Protein 1MG4 (pdb70)

CATH classification: 3.10.20.230

Solvent-accessible surface area: 6574 Å² total; per-residue (Å²): 227,208,21,60,44,0,32,0,1,30,19,37,18,150,194,53,82,14,56,46,13,20,14,17,111,136,135,26,212,29,52,122,33,0,36,64,53,0,48,211,65,4,28,69,139,120,41,17,74,140,6,11,142,18,2,23,30,67,75,16,143,115,128,14,92,39,41,115,57,2,79,100,21,83,16,9,0,0,0,10,108,121,102,38,81,162,37,126,8,56,118,144,34,103,89,72,43,24,110,108,114

B-factor: mean 20.29, std 10.64, range [7.47, 88.84]

Organism: Homo sapiens (NCBI:txid9606)

Structure (mmCIF, N/CA/C/O backbone):
data_1MG4
#
_entry.id   1MG4
#
_cell.length_a   85.981
_cell.length_b   29.621
_cell.length_c   40.332
_cell.angle_alpha   90.00
_cell.angle_beta   101.33
_cell.angle_gamma   90.00
#
_symmetry.space_group_name_H-M   'C 1 2 1'
#
loop_
_entity.id
_entity.type
_entity.pdbx_description
1 polymer 'DOUBLECORTIN-LIKE KINASE (N-TERMINAL DOMAIN)'
2 non-polymer 'SULFATE ION'
3 water water
#
loop_
_atom_site.group_PDB
_atom_site.id
_atom_site.type_symbol
_atom_site.label_atom_id
_atom_site.label_alt_id
_atom_site.label_comp_id
_atom_site.label_asym_id
_atom_site.label_entity_id
_atom_site.label_seq_id
_atom_site.pdbx_PDB_ins_code
_atom_site.Cartn_x
_atom_site.Cartn_y
_atom_site.Cartn_z
_atom_site.occupancy
_atom_site.B_iso_or_equiv
_atom_site.auth_seq_id
_atom_site.auth_comp_id
_atom_site.auth_asym_id
_atom_site.auth_atom_id
_atom_site.pdbx_PDB_model_num
ATOM 1 N N . LYS A 1 13 ? 34.014 -0.149 1.256 1.00 38.39 54 LYS A N 1
ATOM 2 C CA . LYS A 1 13 ? 34.435 -1.419 0.576 1.00 38.08 54 LYS A CA 1
ATOM 3 C C . LYS A 1 13 ? 34.465 -2.582 1.587 1.00 36.85 54 LYS A C 1
ATOM 4 O O . LYS A 1 13 ? 34.020 -3.693 1.277 1.00 37.27 54 LYS A O 1
ATOM 10 N N . LYS A 1 14 ? 35.055 -2.327 2.756 1.00 34.65 55 LYS A N 1
ATOM 11 C CA . LYS A 1 14 ? 3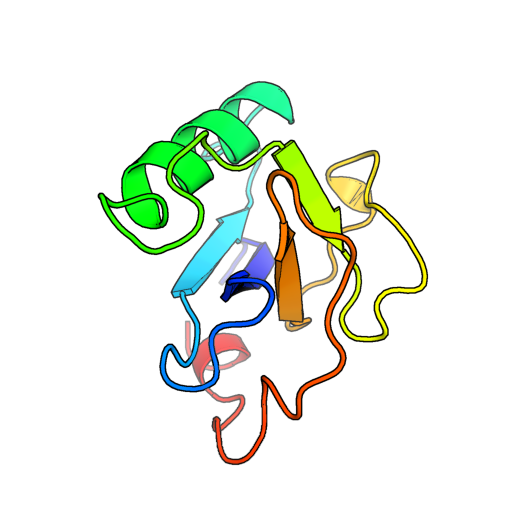5.105 -3.270 3.880 1.00 33.12 55 LYS A CA 1
ATOM 12 C C . LYS A 1 14 ? 33.981 -3.185 4.952 1.00 30.99 55 LYS A C 1
ATOM 13 O O . LYS A 1 14 ? 33.881 -4.050 5.836 1.00 30.42 55 LYS A O 1
ATOM 19 N N . ALA A 1 15 ? 33.151 -2.154 4.905 1.00 27.85 56 ALA A N 1
ATOM 20 C CA . ALA A 1 15 ? 32.039 -2.084 5.853 1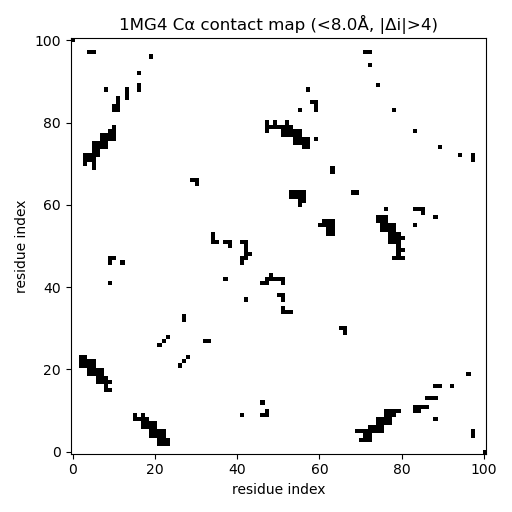.00 25.34 56 ALA A CA 1
ATOM 21 C C . ALA A 1 15 ? 30.840 -2.851 5.303 1.00 22.64 56 ALA A C 1
ATOM 22 O O . ALA A 1 15 ? 30.706 -3.057 4.090 1.00 22.93 56 ALA A O 1
ATOM 24 N N . LYS A 1 16 ? 29.974 -3.295 6.207 1.00 19.22 57 LYS A N 1
ATOM 25 C CA . LYS A 1 16 ? 28.740 -3.926 5.820 1.00 18.22 57 LYS A CA 1
ATOM 26 C C . LYS A 1 16 ? 27.696 -2.820 5.588 1.00 16.70 57 LYS A C 1
ATOM 27 O O . LYS A 1 16 ? 27.396 -2.034 6.489 1.00 18.81 57 LYS A O 1
ATOM 33 N N . LYS A 1 17 ? 27.168 -2.733 4.378 1.00 15.34 58 LYS A N 1
ATOM 34 C CA . LYS A 1 17 ? 26.163 -1.696 4.063 1.00 14.42 58 LYS A CA 1
ATOM 35 C C . LYS A 1 17 ? 24.800 -2.373 4.080 1.00 12.93 58 LYS A C 1
ATOM 36 O O . LYS A 1 17 ? 24.612 -3.400 3.427 1.00 13.31 58 LYS A O 1
ATOM 42 N N . VAL A 1 18 ? 23.858 -1.781 4.786 1.00 11.68 59 VAL A N 1
ATOM 43 C CA . VAL A 1 18 ? 22.469 -2.216 4.782 1.00 10.84 59 VAL A CA 1
ATOM 44 C C . VAL A 1 18 ? 21.589 -0.979 4.587 1.00 10.65 59 VAL A C 1
ATOM 45 O O . VAL A 1 18 ? 22.050 0.148 4.787 1.00 13.06 59 VAL A O 1
ATOM 49 N N . ARG A 1 19 ? 20.312 -1.195 4.258 1.00 10.70 60 ARG A N 1
ATOM 50 C CA . ARG A 1 19 ? 19.424 -0.074 3.981 1.00 10.89 60 ARG A CA 1
ATOM 51 C C . ARG A 1 19 ? 18.216 -0.131 4.883 1.00 11.28 60 ARG A C 1
ATOM 52 O O . ARG A 1 19 ? 17.539 -1.141 4.949 1.00 10.63 60 ARG A O 1
ATOM 60 N N . PHE A 1 20 ? 18.020 0.934 5.642 1.00 11.43 61 PHE A N 1
ATOM 61 C CA . PHE A 1 20 ? 16.901 1.027 6.563 1.00 11.47 61 PHE A CA 1
ATOM 62 C C . PHE A 1 20 ? 15.721 1.861 6.057 1.00 11.04 61 PHE A C 1
ATOM 63 O O . PHE A 1 20 ? 15.880 2.992 5.575 1.00 10.59 61 PHE A O 1
ATOM 71 N N . TYR A 1 21 ? 14.534 1.305 6.227 1.00 10.78 62 TYR A N 1
ATOM 72 C CA . TYR A 1 21 ? 13.280 1.946 5.891 1.00 11.58 62 TYR A CA 1
ATOM 73 C C . TYR A 1 21 ? 12.495 2.258 7.159 1.00 10.54 62 TYR A C 1
ATOM 74 O O . TYR A 1 21 ? 12.862 1.808 8.244 1.00 10.56 62 TYR A O 1
ATOM 83 N N . ARG A 1 22 ? 11.379 2.996 7.006 1.00 11.20 63 ARG A N 1
ATOM 84 C CA . ARG A 1 22 ? 10.526 3.333 8.140 1.00 11.09 63 ARG A CA 1
ATOM 85 C C . ARG A 1 22 ? 9.194 2.595 8.023 1.00 11.85 63 ARG A C 1
ATOM 86 O O . ARG A 1 22 ? 8.500 2.695 7.027 1.00 12.55 63 ARG A O 1
ATOM 94 N N . ASN A 1 23 ? 8.850 1.890 9.099 1.00 12.58 64 ASN A N 1
ATOM 95 C CA . ASN A 1 23 ? 7.645 1.091 9.144 1.00 11.80 64 ASN A CA 1
ATOM 96 C C . ASN A 1 23 ? 6.417 1.909 8.801 1.00 13.22 64 ASN A C 1
ATOM 97 O O . ASN A 1 23 ? 6.189 2.957 9.397 1.00 15.02 64 ASN A O 1
ATOM 102 N N . GLY A 1 24 ? 5.657 1.428 7.826 1.00 15.20 65 GLY A N 1
ATOM 103 C CA . GLY A 1 24 ? 4.422 2.081 7.407 1.00 16.80 65 GLY A CA 1
ATOM 104 C C . GLY A 1 24 ? 4.568 3.330 6.551 1.00 16.61 65 GLY A C 1
ATOM 105 O O . GLY A 1 24 ? 3.576 3.961 6.206 1.00 18.46 65 GLY A O 1
ATOM 106 N N . ASP A 1 25 ? 5.795 3.718 6.230 1.00 15.82 66 ASP A N 1
ATOM 107 C CA . ASP A 1 25 ? 6.072 4.879 5.447 1.00 15.21 66 ASP A CA 1
ATOM 108 C C . ASP A 1 25 ? 6.260 4.448 3.996 1.00 16.74 66 ASP A C 1
ATOM 109 O O . ASP A 1 25 ? 7.293 3.866 3.642 1.00 16.68 66 ASP A O 1
ATOM 114 N N . ARG A 1 26 ? 5.293 4.807 3.161 1.00 18.82 67 ARG A N 1
ATOM 115 C CA . ARG A 1 26 ? 5.258 4.435 1.741 1.00 20.22 67 ARG A CA 1
ATOM 116 C C . ARG A 1 26 ? 6.117 5.326 0.853 1.00 19.69 67 ARG A C 1
ATOM 117 O O . ARG A 1 26 ? 6.351 4.995 -0.311 1.00 20.83 67 ARG A O 1
ATOM 125 N N . TYR A 1 27 ? 6.579 6.446 1.385 1.00 18.49 68 TYR A N 1
ATOM 126 C CA . TYR A 1 27 ? 7.317 7.427 0.586 1.00 17.99 68 TYR A CA 1
ATOM 127 C C . TYR A 1 27 ? 8.816 7.412 0.772 1.00 16.70 68 TYR A C 1
ATOM 128 O O . TYR A 1 27 ? 9.565 7.651 -0.160 1.00 17.27 68 TYR A O 1
ATOM 137 N N . PHE A 1 28 ? 9.252 7.166 1.995 1.00 13.45 69 PHE A N 1
ATOM 138 C CA . PHE A 1 28 ? 10.679 7.160 2.261 1.00 12.56 69 PHE A CA 1
ATOM 139 C C . PHE A 1 28 ? 11.293 5.915 1.638 1.00 12.20 69 PHE A C 1
ATOM 140 O O . PHE A 1 28 ? 10.903 4.768 1.953 1.00 12.21 69 PHE A O 1
ATOM 148 N N . LYS A 1 29 ? 12.323 6.118 0.817 1.00 11.55 70 LYS A N 1
ATOM 149 C CA . LYS A 1 29 ? 12.944 5.001 0.112 1.00 12.25 70 LYS A CA 1
ATOM 150 C C . LYS A 1 29 ? 14.259 4.522 0.726 1.00 11.14 70 LYS A C 1
ATOM 151 O O . LYS A 1 29 ? 15.012 3.814 0.052 1.00 11.46 70 LYS A O 1
ATOM 157 N N . GLY A 1 30 ? 14.515 4.839 1.993 1.00 11.58 71 GLY A N 1
ATOM 158 C CA . GLY A 1 30 ? 15.592 4.226 2.721 1.00 11.14 71 GLY A CA 1
ATOM 159 C C . GLY A 1 30 ? 16.845 5.027 2.892 1.00 11.93 71 GLY A C 1
ATOM 160 O O . GLY A 1 30 ? 17.115 5.992 2.163 1.00 12.29 71 GLY A O 1
ATOM 161 N N . ILE A 1 31 ? 17.587 4.630 3.911 1.00 11.37 72 ILE A N 1
ATOM 162 C CA . ILE A 1 31 ? 18.884 5.227 4.172 1.00 11.12 72 ILE A CA 1
ATOM 163 C C . ILE A 1 31 ? 19.913 4.125 4.323 1.00 11.54 72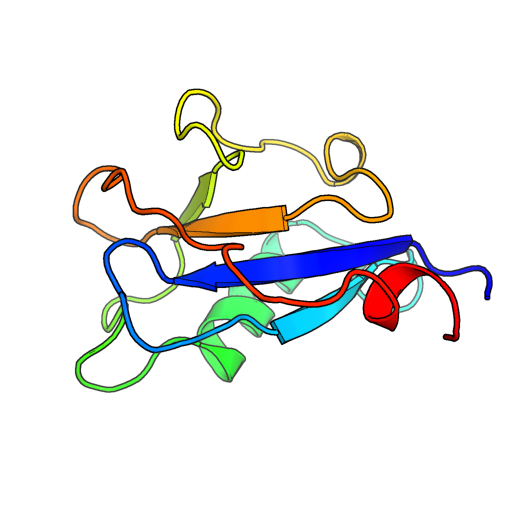 ILE A C 1
ATOM 164 O O . ILE A 1 31 ? 19.674 3.140 4.997 1.00 11.92 72 ILE A O 1
ATOM 169 N N . VAL A 1 32 ? 21.085 4.315 3.730 1.00 11.60 73 VAL A N 1
ATOM 170 C CA . VAL A 1 32 ? 22.172 3.346 3.836 1.00 11.91 73 VAL A CA 1
ATOM 171 C C . VAL A 1 32 ? 23.024 3.626 5.071 1.00 11.45 73 VAL A C 1
ATOM 172 O O . VAL A 1 32 ? 23.419 4.763 5.337 1.00 12.22 73 VAL A O 1
ATOM 176 N N . TYR A 1 33 ? 23.234 2.567 5.845 1.00 12.41 74 TYR A N 1
ATOM 177 C CA . TYR A 1 33 ? 24.117 2.578 6.983 1.00 12.59 74 TYR A CA 1
ATOM 178 C C . TYR A 1 33 ? 25.324 1.675 6.724 1.00 13.33 74 TYR A C 1
ATOM 179 O O . TYR A 1 33 ? 25.155 0.581 6.189 1.00 13.28 74 TYR A O 1
ATOM 188 N N . ALA A 1 34 ? 26.512 2.132 7.072 1.00 14.61 75 ALA A N 1
ATOM 189 C CA . ALA A 1 34 ? 27.729 1.321 7.042 1.00 15.82 75 ALA A CA 1
ATOM 190 C C . ALA A 1 34 ? 27.958 0.815 8.441 1.00 17.53 75 ALA A C 1
ATOM 191 O O . ALA A 1 34 ? 28.138 1.607 9.391 1.00 18.35 75 ALA A O 1
ATOM 193 N N . ILE A 1 35 ? 27.874 -0.495 8.584 1.00 19.50 76 ILE A N 1
ATOM 194 C CA . ILE A 1 35 ? 28.036 -1.137 9.883 1.00 22.09 76 ILE A CA 1
ATOM 195 C C . ILE A 1 35 ? 29.453 -1.717 9.944 1.00 23.69 76 ILE A C 1
ATOM 196 O O . ILE A 1 35 ? 29.817 -2.567 9.132 1.00 24.53 76 ILE A O 1
ATOM 201 N N . SER A 1 36 ? 30.266 -1.176 10.831 1.00 26.55 77 SER A N 1
ATOM 202 C CA . SER A 1 36 ? 31.556 -1.744 11.165 1.00 28.11 77 SER A CA 1
ATOM 203 C C . SER A 1 36 ? 31.817 -1.447 12.655 1.00 30.02 77 SER A C 1
ATOM 204 O O . SER A 1 36 ? 31.264 -0.515 13.232 1.00 30.45 77 SER A O 1
ATOM 207 N N . PRO A 1 37 ? 32.691 -2.225 13.253 1.00 32.45 78 PRO A N 1
ATOM 208 C CA . PRO A 1 37 ? 33.013 -2.099 14.680 1.00 33.63 78 PRO A CA 1
ATOM 209 C C . PRO A 1 37 ? 33.311 -0.642 14.969 1.00 34.73 78 PRO A C 1
ATOM 210 O O . PRO A 1 37 ? 32.829 -0.037 15.933 1.00 35.58 78 PRO A O 1
ATOM 214 N N . ASP A 1 38 ? 34.126 -0.092 14.082 1.00 35.68 79 ASP A N 1
ATOM 215 C CA . ASP A 1 38 ? 34.460 1.318 14.038 1.00 36.34 79 ASP A CA 1
ATOM 216 C C . ASP A 1 38 ? 33.281 2.322 14.010 1.00 34.96 79 ASP A C 1
ATOM 217 O O . ASP A 1 38 ? 33.397 3.396 14.611 1.00 35.84 79 ASP A O 1
ATOM 222 N N . ARG A 1 39 ? 32.162 2.006 13.358 1.00 33.11 80 ARG A N 1
ATOM 223 C CA . ARG A 1 39 ? 31.050 2.980 13.277 1.00 32.08 80 ARG A CA 1
ATOM 224 C C . ARG A 1 39 ? 29.959 2.774 14.309 1.00 29.94 80 ARG A C 1
ATOM 225 O O . ARG A 1 39 ? 29.339 3.742 14.761 1.00 30.17 80 ARG A O 1
ATOM 233 N N . PHE A 1 40 ? 29.674 1.513 14.602 1.00 26.78 81 PHE A N 1
ATOM 234 C CA . PHE A 1 40 ? 28.681 1.171 15.604 1.00 25.54 81 PHE A CA 1
ATOM 235 C C . PHE A 1 40 ? 29.239 0.003 16.369 1.00 24.88 81 PHE A C 1
ATOM 236 O O . PHE A 1 40 ? 29.277 -1.107 15.868 1.00 25.20 81 PHE A O 1
ATOM 244 N N . ARG A 1 41 ? 29.694 0.261 17.578 1.00 25.01 82 ARG A N 1
ATOM 245 C CA . ARG A 1 41 ? 30.301 -0.816 18.352 1.00 24.77 82 ARG A CA 1
ATOM 246 C C . ARG A 1 41 ? 29.241 -1.553 19.141 1.00 21.81 82 ARG A C 1
ATOM 247 O O . ARG A 1 41 ? 29.505 -2.620 19.702 1.00 23.32 82 ARG A O 1
ATOM 255 N N . SER A 1 42 ? 28.024 -1.015 19.147 1.00 16.82 83 SER A N 1
ATOM 256 C CA . SER A 1 42 ? 26.965 -1.665 19.899 1.00 14.39 83 SER A CA 1
ATOM 257 C C . SER A 1 42 ? 25.593 -1.488 19.272 1.00 13.44 83 SER A C 1
ATOM 258 O O . SER A 1 42 ? 25.327 -0.538 18.518 1.00 13.56 83 SER A O 1
ATOM 261 N N . PHE A 1 43 ? 24.727 -2.428 19.589 1.00 12.52 84 PHE A N 1
ATOM 262 C CA . PHE A 1 43 ? 23.346 -2.382 19.164 1.00 12.49 84 PHE A CA 1
ATOM 263 C C . PHE A 1 43 ? 22.637 -1.108 19.638 1.00 12.16 84 PHE A C 1
ATOM 264 O O . PHE A 1 43 ? 21.949 -0.442 18.869 1.00 12.89 84 PHE A O 1
ATOM 272 N N . GLU A 1 44 ? 22.787 -0.764 20.905 1.00 12.65 85 GLU A N 1
ATOM 273 C CA . GLU A 1 44 ? 22.115 0.423 21.396 1.00 11.67 85 GLU A CA 1
ATOM 274 C C . GLU A 1 44 ? 22.566 1.658 20.629 1.00 11.23 85 GLU A C 1
ATOM 275 O O . GLU A 1 44 ? 21.773 2.566 20.376 1.00 12.39 85 GLU A O 1
ATOM 281 N N . ALA A 1 45 ? 23.858 1.745 20.327 1.00 11.69 86 ALA A N 1
ATOM 282 C CA . ALA A 1 45 ? 24.351 2.894 19.593 1.00 10.82 86 ALA A CA 1
ATOM 283 C C . ALA A 1 45 ? 23.689 2.986 18.195 1.00 10.32 86 ALA A C 1
ATOM 284 O O . ALA A 1 45 ? 23.401 4.073 17.692 1.00 11.80 86 ALA A O 1
ATOM 286 N N . LEU A 1 46 ? 23.486 1.833 17.571 1.00 11.36 87 LEU A N 1
ATOM 287 C CA . LEU A 1 46 ? 22.844 1.820 16.275 1.00 10.50 87 LEU A CA 1
ATOM 288 C C . LEU A 1 46 ? 21.397 2.327 16.371 1.00 10.48 87 LEU A C 1
ATOM 289 O O . LEU A 1 46 ? 21.004 3.198 15.621 1.00 11.50 87 LEU A O 1
ATOM 294 N N . LEU A 1 47 ? 20.638 1.826 17.325 1.00 11.22 88 LEU A N 1
ATOM 295 C CA . LEU A 1 47 ? 19.264 2.267 17.447 1.00 11.52 88 LEU A CA 1
ATOM 296 C C . LEU A 1 47 ? 19.214 3.749 17.762 1.00 11.69 88 LEU A C 1
ATOM 297 O O . LEU A 1 47 ? 18.305 4.423 17.266 1.00 11.65 88 LEU A O 1
ATOM 302 N N . ALA A 1 48 ? 20.129 4.249 18.616 1.00 10.91 89 ALA A N 1
ATOM 303 C CA . ALA A 1 48 ? 20.094 5.673 18.973 1.00 11.74 89 ALA A CA 1
ATOM 304 C C . ALA A 1 48 ? 20.329 6.509 17.706 1.00 12.09 89 ALA A C 1
ATOM 305 O O . ALA A 1 48 ? 19.677 7.567 17.505 1.00 12.99 89 ALA A O 1
ATOM 307 N N . ASP A 1 49 ? 21.268 6.066 16.875 1.00 11.50 90 ASP A N 1
ATOM 308 C CA . ASP A 1 49 ? 21.538 6.780 15.621 1.00 12.50 90 ASP A CA 1
ATOM 309 C C . ASP A 1 49 ? 20.369 6.749 14.641 1.00 11.77 90 ASP A C 1
ATOM 310 O O . ASP A 1 49 ? 20.090 7.750 13.975 1.00 11.86 90 ASP A O 1
ATOM 315 N N . LEU A 1 50 ? 19.696 5.601 14.550 1.00 11.45 91 LEU A N 1
ATOM 316 C CA . LEU A 1 50 ? 18.503 5.457 13.734 1.00 11.46 91 LEU A CA 1
ATOM 317 C C . LEU A 1 50 ? 17.412 6.406 14.190 1.00 11.45 91 LEU A C 1
ATOM 318 O O . LEU A 1 50 ? 16.786 7.015 13.381 1.00 12.04 91 LEU A O 1
ATOM 323 N N . THR A 1 51 ? 17.226 6.574 15.504 1.00 11.11 92 THR A N 1
ATOM 324 C CA . THR A 1 51 ? 16.284 7.594 15.949 1.00 10.74 92 THR A CA 1
ATOM 325 C C . THR A 1 51 ? 16.689 8.974 15.512 1.00 11.40 92 THR A C 1
ATOM 326 O O . THR A 1 51 ? 15.880 9.728 15.009 1.00 12.94 92 THR A O 1
ATOM 330 N N . ARG A 1 52 ? 17.975 9.277 15.630 1.00 12.01 93 ARG A N 1
ATOM 331 C CA . ARG A 1 52 ? 18.460 10.594 15.227 1.00 13.51 93 ARG A CA 1
ATOM 332 C C . ARG A 1 52 ? 18.218 10.845 13.755 1.00 13.55 93 ARG A C 1
ATOM 333 O O . ARG A 1 52 ? 17.904 11.973 13.369 1.00 14.74 93 ARG A O 1
ATOM 341 N N . THR A 1 53 ? 18.377 9.821 12.927 1.00 12.98 94 THR A N 1
ATOM 342 C CA . THR A 1 53 ? 18.269 10.029 11.469 1.00 13.73 94 THR A CA 1
ATOM 343 C C . THR A 1 53 ? 16.873 9.904 10.937 1.00 12.71 94 THR A C 1
ATOM 344 O O . THR A 1 53 ? 16.529 10.624 9.994 1.00 13.64 94 THR A O 1
ATOM 348 N N . LEU A 1 54 ? 16.077 9.014 11.519 1.00 11.66 95 LEU A N 1
ATOM 349 C CA . LEU A 1 54 ? 14.794 8.676 10.962 1.00 11.76 95 LEU A CA 1
ATOM 350 C C . LEU A 1 54 ? 13.572 9.148 11.678 1.00 12.01 95 LEU A C 1
ATOM 351 O O . LEU A 1 54 ? 12.492 9.204 11.088 1.00 13.57 95 LEU A O 1
ATOM 356 N N . SER A 1 55 ? 13.687 9.401 12.978 1.00 12.43 96 SER A N 1
ATOM 357 C CA . SER A 1 55 ? 12.501 9.819 13.746 1.00 13.02 96 SER A CA 1
ATOM 358 C C . SER A 1 55 ? 12.206 11.304 13.636 1.00 13.34 96 SER A C 1
ATOM 359 O O . SER A 1 55 ? 13.029 12.108 13.951 1.00 14.38 96 SER A O 1
ATOM 363 N N . ASP A 1 56 ? 11.008 11.654 13.194 1.00 13.10 97 ASP A N 1
ATOM 364 C CA . ASP A 1 56 ? 10.662 13.069 13.171 1.00 13.90 97 ASP A CA 1
ATOM 365 C C . ASP A 1 56 ? 9.322 13.281 13.879 1.00 15.25 97 ASP A C 1
ATOM 366 O O . ASP A 1 56 ? 8.915 12.458 14.721 1.00 15.60 97 ASP A O 1
ATOM 371 N N . ASN A 1 57 ? 8.647 14.391 13.639 1.00 15.23 98 ASN A N 1
ATOM 372 C CA . ASN A 1 57 ? 7.424 14.631 14.401 1.00 15.43 98 ASN A CA 1
ATOM 373 C C . ASN A 1 57 ? 6.246 13.798 13.974 1.00 16.32 98 ASN A C 1
ATOM 374 O O . ASN A 1 57 ? 5.267 13.695 14.739 1.00 17.66 98 ASN A O 1
ATOM 379 N N . VAL A 1 58 ? 6.292 13.203 12.778 1.00 16.67 99 VAL A N 1
ATOM 380 C CA . VAL A 1 58 ? 5.200 12.361 12.327 1.00 18.37 99 VAL A CA 1
ATOM 381 C C . VAL A 1 58 ? 5.626 10.933 11.969 1.00 17.31 99 VAL A C 1
ATOM 382 O O . VAL A 1 58 ? 4.792 10.043 12.058 1.00 18.22 99 VAL A O 1
ATOM 386 N N . ASN A 1 59 ? 6.900 10.700 11.620 1.00 15.58 100 ASN A N 1
ATOM 387 C CA . ASN A 1 59 ? 7.375 9.361 11.238 1.00 15.93 100 ASN A CA 1
ATOM 388 C C . ASN A 1 59 ? 8.178 8.771 12.413 1.00 14.98 100 ASN A C 1
ATOM 389 O O . ASN A 1 59 ? 9.185 9.361 12.818 1.00 15.20 100 ASN A O 1
ATOM 394 N N . LEU A 1 60 ? 7.718 7.646 12.962 1.00 13.39 101 LEU A N 1
ATOM 395 C CA . LEU A 1 60 ? 8.301 7.006 14.111 1.00 12.73 101 LEU A CA 1
ATOM 396 C C . LEU A 1 60 ? 8.600 8.009 15.239 1.00 13.18 101 LEU A C 1
ATOM 397 O O . LEU A 1 60 ? 9.719 8.041 15.762 1.00 12.23 101 LEU A O 1
ATOM 402 N N . PRO A 1 61 ? 7.641 8.839 15.589 1.00 13.52 102 PRO A N 1
ATOM 403 C CA . PRO A 1 61 ? 7.944 9.949 16.494 1.00 13.55 102 PRO A CA 1
ATOM 404 C C . PRO A 1 61 ? 8.440 9.573 17.888 1.00 13.90 102 PRO A C 1
ATOM 405 O O . PRO A 1 61 ? 9.238 10.328 18.460 1.00 15.83 102 PRO A O 1
ATOM 409 N N . GLN A 1 62 ? 8.023 8.436 18.418 1.00 13.66 103 GLN A N 1
ATOM 410 C CA . GLN A 1 62 ? 8.483 8.026 19.756 1.00 13.73 103 GLN A CA 1
ATOM 411 C C . GLN A 1 62 ? 9.972 7.604 19.754 1.00 13.06 103 GLN A C 1
ATOM 412 O O . GLN A 1 62 ? 10.583 7.493 20.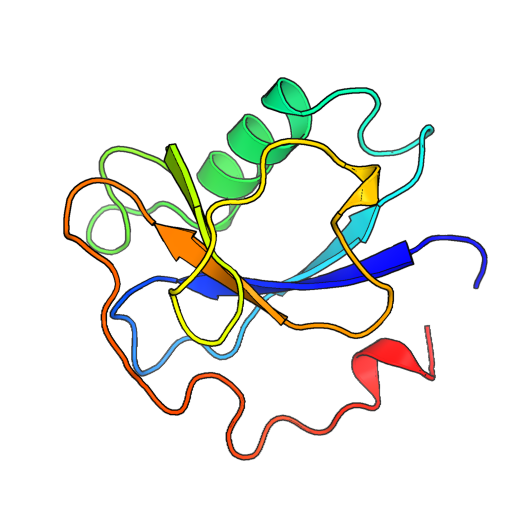778 1.00 14.94 103 GLN A O 1
ATOM 418 N N . GLY A 1 63 ? 10.477 7.244 18.583 1.00 12.54 104 GLY A N 1
ATOM 419 C CA . GLY A 1 63 ? 11.846 6.799 18.387 1.00 11.37 104 GLY A CA 1
ATOM 420 C C . GLY A 1 63 ? 11.871 5.373 17.815 1.00 12.50 104 GLY A C 1
ATOM 421 O O . GLY A 1 63 ? 10.870 4.657 17.878 1.00 12.67 104 GLY A O 1
ATOM 422 N N . VAL A 1 64 ? 13.020 4.964 17.279 1.00 11.94 105 VAL A N 1
ATOM 423 C CA . VAL A 1 64 ? 13.177 3.638 16.746 1.00 12.54 105 VAL A CA 1
ATOM 424 C C . VAL A 1 64 ? 13.354 2.669 17.901 1.00 13.29 105 VAL A C 1
ATOM 425 O O . VAL A 1 64 ? 14.216 2.849 18.750 1.00 13.81 105 VAL A O 1
ATOM 429 N N . ARG A 1 65 ? 12.532 1.632 17.915 1.00 12.93 106 ARG A N 1
ATOM 430 C CA . ARG A 1 65 ? 12.547 0.624 18.984 1.00 13.46 106 ARG A CA 1
ATOM 431 C C . ARG A 1 65 ? 12.907 -0.753 18.460 1.00 13.61 106 ARG A C 1
ATOM 432 O O . ARG A 1 65 ? 13.310 -1.629 19.224 1.00 16.10 106 ARG A O 1
ATOM 440 N N . THR A 1 66 ? 12.724 -0.956 17.163 1.00 13.34 107 THR A N 1
ATOM 441 C CA . THR A 1 66 ? 12.821 -2.310 16.593 1.00 13.01 107 THR A CA 1
ATOM 442 C C . THR A 1 66 ? 13.330 -2.255 15.176 1.00 12.31 107 THR A C 1
ATOM 443 O O . THR A 1 66 ? 13.066 -1.286 14.445 1.00 12.14 107 THR A O 1
ATOM 447 N N . ILE A 1 67 ? 14.101 -3.259 14.798 1.00 12.13 108 ILE A N 1
ATOM 448 C CA . ILE A 1 67 ? 14.507 -3.454 13.419 1.00 10.60 108 ILE A CA 1
ATOM 449 C C . ILE A 1 67 ? 13.928 -4.775 12.931 1.00 11.85 108 ILE A C 1
ATOM 450 O O . ILE A 1 67 ? 14.199 -5.817 13.531 1.00 12.51 108 ILE A O 1
ATOM 455 N N . TYR A 1 68 ? 13.125 -4.742 11.873 1.00 12.01 109 TYR A N 1
ATOM 456 C CA . TYR A 1 68 ? 12.540 -5.935 11.280 1.00 11.97 109 TYR A CA 1
ATOM 457 C C . TYR A 1 68 ? 13.225 -6.333 10.008 1.00 12.02 109 TYR A C 1
ATOM 458 O O . TYR A 1 68 ? 13.725 -5.482 9.237 1.00 12.36 109 TYR A O 1
ATOM 467 N N . THR A 1 69 ? 13.219 -7.640 9.765 1.00 11.79 110 THR A N 1
ATOM 468 C CA . THR A 1 69 ? 13.557 -8.110 8.462 1.00 12.89 110 THR A CA 1
ATOM 469 C C . THR A 1 69 ? 12.510 -7.579 7.502 1.00 13.40 110 THR A C 1
ATOM 470 O O . THR A 1 69 ? 11.402 -7.194 7.902 1.00 13.35 110 THR A O 1
ATOM 474 N N . ILE A 1 70 ? 12.820 -7.646 6.202 1.00 14.51 111 ILE A N 1
ATOM 475 C CA . ILE A 1 70 ? 11.982 -7.013 5.197 1.00 16.11 111 ILE A CA 1
ATOM 476 C C . ILE A 1 70 ? 10.585 -7.608 5.065 1.00 15.59 111 ILE A C 1
ATOM 477 O O . ILE A 1 70 ? 9.660 -6.931 4.596 1.00 16.89 111 ILE A O 1
ATOM 482 N N . ASP A 1 71 ? 10.432 -8.853 5.522 1.00 15.69 112 ASP A N 1
ATOM 483 C CA . ASP A 1 71 ? 9.140 -9.552 5.524 1.00 15.96 112 ASP A CA 1
ATOM 484 C C . ASP A 1 71 ? 8.345 -9.345 6.796 1.00 15.89 112 ASP A C 1
ATOM 485 O O . ASP A 1 71 ? 7.204 -9.815 6.891 1.00 16.68 112 ASP A O 1
ATOM 490 N N . GLY A 1 72 ? 8.922 -8.617 7.750 1.00 15.58 113 GLY A N 1
ATOM 491 C CA . GLY A 1 72 ? 8.311 -8.346 9.035 1.00 16.06 113 GLY A CA 1
ATOM 492 C C . GLY A 1 72 ? 8.208 -9.534 9.974 1.00 15.76 113 GLY A C 1
ATOM 493 O O . GLY A 1 72 ? 7.524 -9.432 11.010 1.00 17.43 113 GLY A O 1
ATOM 494 N N . LEU A 1 73 ? 8.876 -10.626 9.637 1.00 14.79 114 LEU A N 1
ATOM 495 C CA . LEU A 1 73 ? 8.701 -11.832 10.417 1.00 15.55 114 LEU A CA 1
ATOM 496 C C . LEU A 1 73 ? 9.711 -12.043 11.518 1.00 15.10 114 LEU A C 1
ATOM 497 O O . LEU A 1 73 ? 9.554 -12.950 12.368 1.00 14.61 114 LEU A O 1
ATOM 502 N N . LYS A 1 74 ? 10.768 -11.243 11.530 1.00 14.50 115 LYS A N 1
ATOM 503 C CA . LYS A 1 74 ? 11.780 -11.348 12.560 1.00 14.39 115 LYS A CA 1
ATOM 504 C C . LYS A 1 74 ? 12.266 -9.980 13.009 1.00 13.85 115 LYS A C 1
ATOM 505 O O . LYS A 1 74 ? 12.502 -9.083 12.183 1.00 14.51 115 LYS A O 1
ATOM 511 N N . LYS A 1 75 ? 12.404 -9.831 14.319 1.00 12.77 116 LYS A N 1
ATOM 512 C CA . LYS A 1 75 ? 13.038 -8.681 14.880 1.00 13.10 116 LYS A CA 1
ATOM 513 C C . LYS A 1 75 ? 14.497 -9.014 15.065 1.00 13.24 116 LYS A C 1
ATOM 514 O O . LYS A 1 75 ? 14.845 -10.085 15.547 1.00 15.83 116 LYS A O 1
ATOM 520 N N . ILE A 1 76 ? 15.355 -8.126 14.632 1.00 12.74 117 ILE A N 1
ATOM 521 C CA . ILE A 1 76 ? 16.787 -8.319 14.777 1.00 13.10 117 ILE A CA 1
ATOM 522 C C . ILE A 1 76 ? 17.211 -8.159 16.244 1.00 13.26 117 ILE A C 1
ATOM 523 O O . ILE A 1 76 ? 16.816 -7.186 16.886 1.00 14.36 117 ILE A O 1
ATOM 528 N N . SER A 1 77 ? 18.015 -9.103 16.743 1.00 12.47 118 SER A N 1
ATOM 529 C CA . SER A 1 77 ? 18.516 -9.051 18.102 1.00 12.17 118 SER A CA 1
ATOM 530 C C . SER A 1 77 ? 20.039 -8.842 18.217 1.00 12.09 118 SER A C 1
ATOM 531 O O . SER A 1 77 ? 20.560 -8.543 19.297 1.00 13.36 118 SER A O 1
ATOM 535 N N . SER A 1 78 ? 20.776 -8.960 17.126 1.00 12.48 119 SER A N 1
ATOM 536 C CA . SER A 1 78 ? 22.228 -8.768 17.204 1.00 11.91 119 SER A CA 1
ATOM 537 C C . SER A 1 78 ? 22.759 -8.239 15.884 1.00 12.65 119 SER A C 1
ATOM 538 O O . SER A 1 78 ? 22.157 -8.474 14.816 1.00 13.06 119 SER A O 1
ATOM 541 N N . LEU A 1 79 ? 23.900 -7.549 15.951 1.00 12.90 120 LEU A N 1
ATOM 542 C CA . LEU A 1 79 ? 24.438 -6.892 14.752 1.00 12.72 120 LEU A CA 1
ATOM 543 C C . LEU A 1 79 ? 24.839 -7.882 13.676 1.00 12.78 120 LEU A C 1
ATOM 544 O O . LEU A 1 79 ? 24.779 -7.557 12.479 1.00 14.09 120 LEU A O 1
ATOM 549 N N . ASP A 1 80 ? 25.226 -9.088 14.076 1.00 13.57 121 ASP A N 1
ATOM 550 C CA . ASP A 1 80 ? 25.583 -10.120 13.093 1.00 14.91 121 ASP A CA 1
ATOM 551 C C . ASP A 1 80 ? 24.429 -10.668 12.273 1.00 14.14 121 ASP A C 1
ATOM 552 O O . ASP A 1 80 ? 24.652 -11.374 11.255 1.00 14.75 121 ASP A O 1
ATOM 557 N N . GLN A 1 81 ? 23.205 -10.359 12.667 1.00 14.31 122 GLN A N 1
ATOM 558 C CA . GLN A 1 81 ? 22.066 -10.781 11.902 1.00 14.05 122 GLN A CA 1
ATOM 559 C C . GLN A 1 81 ? 21.846 -9.856 10.691 1.00 14.77 122 GLN A C 1
ATOM 560 O O . GLN A 1 81 ? 21.058 -10.189 9.782 1.00 16.73 122 GLN A O 1
ATOM 566 N N . LEU A 1 82 ? 22.510 -8.702 10.695 1.00 13.68 123 LEU A N 1
ATOM 567 C CA . LEU A 1 82 ? 22.412 -7.784 9.561 1.00 15.24 123 LEU A CA 1
ATOM 568 C C . LEU A 1 82 ? 23.300 -8.318 8.458 1.00 15.08 123 LEU A C 1
ATOM 569 O O . LEU A 1 82 ? 24.471 -8.655 8.694 1.00 16.76 123 LEU A O 1
ATOM 574 N N . VAL A 1 83 ? 22.756 -8.400 7.242 1.00 15.37 124 VAL A N 1
ATOM 575 C CA . VAL A 1 83 ? 23.458 -8.951 6.079 1.00 14.09 124 VAL A CA 1
ATOM 576 C C . VAL A 1 83 ? 23.733 -7.902 5.035 1.00 12.51 124 VAL A C 1
ATOM 577 O O . VAL A 1 83 ? 22.891 -7.094 4.721 1.00 11.20 124 VAL A O 1
ATOM 581 N N . GLU A 1 84 ? 24.976 -7.859 4.596 1.00 13.56 125 GLU A N 1
ATOM 582 C CA . GLU A 1 84 ? 25.373 -6.959 3.561 1.00 13.75 125 GLU A CA 1
ATOM 583 C C . GLU A 1 84 ? 24.381 -6.946 2.417 1.00 12.08 125 GLU A C 1
ATOM 584 O O . GLU A 1 84 ? 24.052 -7.985 1.858 1.00 11.89 125 GLU A O 1
ATOM 594 N N . GLY A 1 85 ? 23.918 -5.758 2.059 1.00 12.31 126 GLY A N 1
ATOM 595 C CA . GLY A 1 85 ? 23.028 -5.537 0.934 1.00 10.71 126 GLY A CA 1
ATOM 596 C C . GLY A 1 85 ? 21.566 -5.792 1.181 1.00 10.63 126 GLY A C 1
ATOM 597 O O . GLY A 1 85 ? 20.778 -5.563 0.322 1.00 11.68 126 GLY A O 1
ATOM 598 N N . GLU A 1 86 ? 21.241 -6.269 2.397 1.00 10.58 127 GLU A N 1
ATOM 599 C CA . GLU A 1 86 ? 19.834 -6.448 2.721 1.00 10.37 127 GLU A CA 1
ATOM 600 C C . GLU A 1 86 ? 19.200 -5.147 3.200 1.00 10.05 127 GLU A C 1
ATOM 601 O O . GLU A 1 86 ? 19.886 -4.168 3.509 1.00 10.71 127 GLU A O 1
ATOM 607 N N . SER A 1 87 ? 17.869 -5.163 3.203 1.00 9.95 128 SER A N 1
ATOM 608 C CA . SER A 1 87 ? 17.019 -4.041 3.634 1.00 11.04 128 SER A CA 1
ATOM 609 C C . SER A 1 87 ? 16.249 -4.431 4.889 1.00 10.56 128 SER A C 1
ATOM 610 O O . SER A 1 87 ? 15.866 -5.593 5.026 1.00 11.07 128 SER A O 1
ATOM 613 N N . TYR A 1 88 ? 16.059 -3.460 5.786 1.00 9.98 129 TYR A N 1
ATOM 614 C CA . TYR A 1 88 ? 15.457 -3.676 7.093 1.00 10.46 129 TYR A CA 1
ATOM 615 C C . TYR A 1 88 ? 14.475 -2.547 7.338 1.00 11.16 129 TYR A C 1
ATOM 616 O O . TYR A 1 88 ? 14.586 -1.489 6.730 1.00 11.16 129 TYR A O 1
ATOM 625 N N . VAL A 1 89 ? 13.508 -2.788 8.217 1.00 11.83 130 VAL A N 1
ATOM 626 C CA . VAL A 1 89 ? 12.441 -1.828 8.496 1.00 10.92 130 VAL A CA 1
ATOM 627 C C . VAL A 1 89 ? 12.459 -1.453 9.980 1.00 9.78 130 VAL A C 1
ATOM 628 O O . VAL A 1 89 ? 12.373 -2.308 10.843 1.00 10.15 130 VAL A O 1
ATOM 632 N N . CYS A 1 90 ? 12.584 -0.166 10.251 1.00 9.61 131 CYS A N 1
ATOM 633 C CA . CYS A 1 90 ? 12.624 0.358 11.601 1.00 10.02 131 CYS A CA 1
ATOM 634 C C . CYS A 1 90 ? 11.200 0.594 12.063 1.00 10.35 131 CYS A C 1
ATOM 635 O O . CYS A 1 90 ? 10.409 1.266 11.414 1.00 11.72 131 CYS A O 1
ATOM 638 N N . GLY A 1 91 ? 10.909 0.071 13.235 1.00 12.18 132 GLY A N 1
ATOM 639 C CA . GLY A 1 91 ? 9.599 0.229 13.812 1.00 12.37 132 GLY A CA 1
ATOM 640 C C . GLY A 1 91 ? 9.668 0.960 15.150 1.00 12.74 132 GLY A C 1
ATOM 641 O O . GLY A 1 91 ? 10.731 1.066 15.736 1.00 12.99 132 GLY A O 1
ATOM 642 N N . SER A 1 92 ? 8.520 1.454 15.593 1.00 13.61 133 SER A N 1
ATOM 643 C CA . SER A 1 92 ? 8.431 2.183 16.853 1.00 14.08 133 SER A CA 1
ATOM 644 C C . SER A 1 92 ? 7.321 1.577 17.722 1.00 16.37 133 SER A C 1
ATOM 645 O O . SER A 1 92 ? 7.611 0.635 18.483 1.00 18.35 133 SER A O 1
ATOM 648 N N . ILE A 1 93 ? 6.078 2.048 17.554 1.00 17.84 134 ILE A N 1
ATOM 649 C CA . ILE A 1 93 ? 4.965 1.567 18.389 1.00 20.55 134 ILE A CA 1
ATOM 650 C C . ILE A 1 93 ? 4.004 0.649 17.653 1.00 21.23 134 ILE A C 1
ATOM 651 O O . ILE A 1 93 ? 3.690 -0.421 18.168 1.00 22.64 134 ILE A O 1
ATOM 656 N N . GLU A 1 94 ? 3.604 1.026 16.445 1.00 23.20 135 GLU A N 1
ATOM 657 C CA . GLU A 1 94 ? 2.697 0.236 15.611 1.00 23.78 135 GLU A CA 1
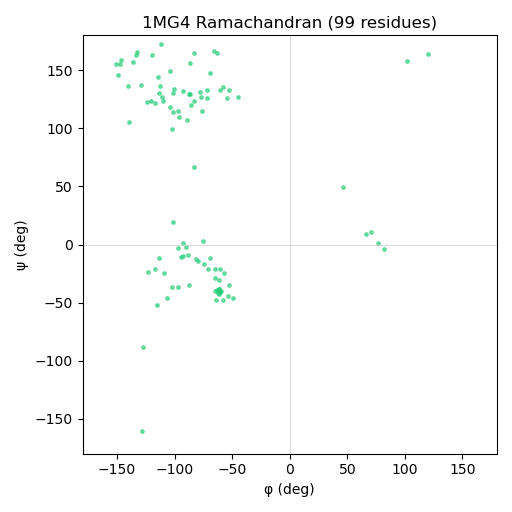ATOM 658 C C . GLU A 1 94 ? 3.399 -1.024 15.135 1.00 22.32 135 GLU A C 1
ATOM 659 O O . GLU A 1 94 ? 4.626 -1.023 14.914 1.00 21.50 135 GLU A O 1
ATOM 665 N N . PRO A 1 95 ? 2.652 -2.111 14.976 1.00 21.68 136 PRO A N 1
ATOM 666 C CA . PRO A 1 95 ? 3.235 -3.352 14.472 1.00 20.95 136 PRO A CA 1
ATOM 667 C C . PRO A 1 95 ? 3.697 -3.197 13.019 1.00 19.03 136 PRO A C 1
ATOM 668 O O . PRO A 1 95 ? 3.326 -2.239 12.351 1.00 18.17 136 PRO A O 1
ATOM 672 N N . PHE A 1 96 ? 4.479 -4.151 12.550 1.00 17.87 137 PHE A N 1
ATOM 673 C CA . PHE A 1 96 ? 4.976 -4.153 11.187 1.00 17.46 137 PHE A CA 1
ATOM 674 C C . PHE A 1 96 ? 3.877 -3.995 10.178 1.00 17.99 137 PHE A C 1
ATOM 675 O O . PHE A 1 96 ? 2.858 -4.702 10.228 1.00 18.76 137 PHE A O 1
ATOM 683 N N . LYS A 1 97 ? 4.099 -3.098 9.223 1.00 18.15 138 LYS A N 1
ATOM 684 C CA . LYS A 1 97 ? 3.189 -2.896 8.134 1.00 19.40 138 LYS A CA 1
ATOM 685 C C . LYS A 1 97 ? 3.822 -3.411 6.847 1.00 19.20 138 LYS A C 1
ATOM 686 O O . LYS A 1 97 ? 4.904 -2.989 6.480 1.00 18.31 138 LYS A O 1
ATOM 692 N N . LYS A 1 98 ? 3.153 -4.322 6.157 1.00 19.74 139 LYS A N 1
ATOM 693 C CA . LYS A 1 98 ? 3.677 -4.845 4.906 1.00 20.68 139 LYS A CA 1
ATOM 694 C C . LYS A 1 98 ? 3.488 -3.827 3.803 1.00 20.40 139 LYS A C 1
ATOM 695 O O . LYS A 1 98 ? 2.360 -3.412 3.529 1.00 21.42 139 LYS A O 1
ATOM 701 N N . LEU A 1 99 ? 4.603 -3.330 3.275 1.00 18.94 140 LEU A N 1
ATOM 702 C CA . LEU A 1 99 ? 4.620 -2.455 2.101 1.00 19.89 140 LEU A CA 1
ATOM 703 C C . LEU A 1 99 ? 5.707 -2.961 1.154 1.00 19.53 140 LEU A C 1
ATOM 704 O O . LEU A 1 99 ? 6.554 -3.721 1.555 1.00 19.53 140 LEU A O 1
ATOM 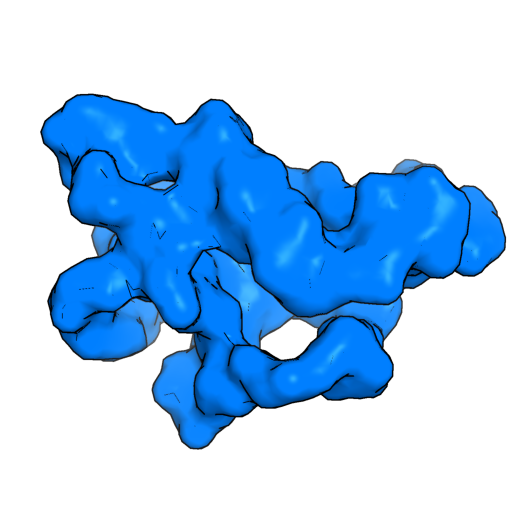709 N N . GLU A 1 100 ? 5.656 -2.524 -0.096 1.00 20.08 141 GLU A N 1
ATOM 710 C CA . GLU A 1 100 ? 6.695 -2.820 -1.079 1.00 20.36 141 GLU A CA 1
ATOM 711 C C . GLU A 1 100 ? 7.815 -1.789 -0.878 1.00 18.64 141 GLU A C 1
ATOM 712 O O . GLU A 1 100 ? 8.069 -0.906 -1.715 1.00 17.80 141 GLU A O 1
ATOM 722 N N . TYR A 1 101 ? 8.461 -1.900 0.277 1.00 17.01 142 TYR A N 1
ATOM 723 C CA . TYR A 1 101 ? 9.467 -0.917 0.678 1.00 15.11 142 TYR A CA 1
ATOM 724 C C . TYR A 1 101 ? 10.561 -0.697 -0.358 1.00 14.55 142 TYR A C 1
ATOM 725 O O . TYR A 1 101 ? 10.888 0.471 -0.653 1.00 14.58 142 TYR A O 1
ATOM 734 N N . THR A 1 102 ? 11.076 -1.786 -0.931 1.00 15.42 143 THR A N 1
ATOM 735 C CA . THR A 1 102 ? 12.264 -1.710 -1.781 1.00 15.80 143 THR A CA 1
ATOM 736 C C . THR A 1 102 ? 11.943 -1.546 -3.259 1.00 16.85 143 THR A C 1
ATOM 737 O O . THR A 1 102 ? 12.842 -1.453 -4.075 1.00 15.83 143 THR A O 1
ATOM 741 N N . LYS A 1 103 ? 10.664 -1.463 -3.588 1.00 17.59 144 LYS A N 1
ATOM 742 C CA . LYS A 1 103 ? 10.312 -1.443 -4.996 1.00 19.04 144 LYS A CA 1
ATOM 743 C C . LYS A 1 103 ? 10.930 -0.263 -5.714 1.00 19.37 144 LYS A C 1
ATOM 744 O O . LYS A 1 103 ? 10.918 0.868 -5.237 1.00 20.53 144 LYS A O 1
ATOM 750 N N . ASN A 1 104 ? 11.517 -0.571 -6.862 1.00 20.89 145 ASN A N 1
ATOM 751 C CA . ASN A 1 104 ? 12.170 0.409 -7.714 1.00 21.15 145 ASN A CA 1
ATOM 752 C C . ASN A 1 104 ? 13.422 1.075 -7.153 1.00 19.81 145 ASN A C 1
ATOM 753 O O . ASN A 1 104 ? 13.901 2.03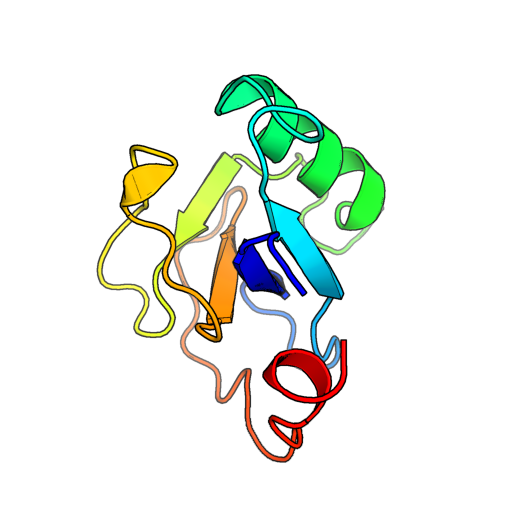9 -7.736 1.00 21.01 145 ASN A O 1
ATOM 758 N N . VAL A 1 105 ? 13.929 0.590 -6.009 1.00 16.78 146 VAL A N 1
ATOM 759 C CA . VAL A 1 105 ? 15.202 1.067 -5.482 1.00 14.60 146 VAL A CA 1
ATOM 760 C C . VAL A 1 105 ? 16.336 0.217 -6.064 1.00 14.35 146 VAL A C 1
ATOM 761 O O . VAL A 1 105 ? 16.522 -0.981 -5.711 1.00 14.20 146 VAL A O 1
ATOM 765 N N . ASN A 1 106 ? 17.084 0.823 -6.981 1.00 13.85 147 ASN A N 1
ATOM 766 C CA . ASN A 1 106 ? 18.227 0.123 -7.606 1.00 13.85 147 ASN A CA 1
ATOM 767 C C . ASN A 1 106 ? 19.252 -0.344 -6.527 1.00 14.20 147 ASN A C 1
ATOM 768 O O . ASN A 1 106 ? 19.585 0.403 -5.624 1.00 13.07 147 ASN A O 1
ATOM 773 N N . PRO A 1 107 ? 19.763 -1.575 -6.598 1.00 14.81 148 PRO A N 1
ATOM 774 C CA . PRO A 1 107 ? 20.670 -2.118 -5.572 1.00 14.82 148 PRO A CA 1
ATOM 775 C C . PRO A 1 107 ? 22.112 -1.596 -5.611 1.00 13.88 148 PRO A C 1
ATOM 776 O O . PRO A 1 107 ? 22.923 -2.015 -4.819 1.00 14.45 148 PRO A O 1
ATOM 780 N N . ASN A 1 108 ? 22.435 -0.663 -6.517 1.00 14.00 149 ASN A N 1
ATOM 781 C CA . ASN A 1 108 ? 23.821 -0.199 -6.641 1.00 13.66 149 ASN A CA 1
ATOM 782 C C . ASN A 1 108 ? 24.379 0.437 -5.390 1.00 13.25 149 ASN A C 1
ATOM 783 O O . ASN A 1 108 ? 25.593 0.487 -5.215 1.00 14.11 149 ASN A O 1
ATOM 788 N N . TRP A 1 109 ? 23.515 0.919 -4.483 1.00 13.83 150 TRP A N 1
ATOM 789 C CA . TRP A 1 109 ? 23.985 1.449 -3.215 1.00 13.38 150 TRP A CA 1
ATOM 790 C C . TRP A 1 109 ? 24.802 0.396 -2.442 1.00 12.74 150 TRP A C 1
ATOM 791 O O . TRP A 1 109 ? 25.564 0.732 -1.538 1.00 14.17 150 TRP A O 1
ATOM 802 N N . SER A 1 110 ? 24.551 -0.881 -2.728 1.00 13.52 151 SER A N 1
ATOM 803 C CA . SER A 1 110 ? 25.221 -1.960 -2.023 1.00 14.93 151 SER A CA 1
ATOM 804 C C . SER A 1 110 ? 26.436 -2.492 -2.812 1.00 15.48 151 SER A C 1
ATOM 805 O O . SER A 1 110 ? 27.103 -3.419 -2.336 1.00 17.08 151 SER A O 1
ATOM 808 N N . VAL A 1 111 ? 26.666 -1.952 -4.015 1.00 13.85 152 VAL A N 1
ATOM 809 C CA . VAL A 1 111 ? 27.728 -2.453 -4.887 1.00 14.52 152 VAL A CA 1
ATOM 810 C C . VAL A 1 111 ? 28.805 -1.395 -5.099 1.00 14.95 152 VAL A C 1
ATOM 811 O O . VAL A 1 111 ? 29.996 -1.667 -4.951 1.00 16.05 152 VAL A O 1
ATOM 815 N N . ASN A 1 112 ? 28.431 -0.191 -5.503 1.00 16.46 153 ASN A N 1
ATOM 816 C CA . ASN A 1 112 ? 29.456 0.856 -5.675 1.00 17.98 153 ASN A CA 1
ATOM 817 C C . ASN A 1 112 ? 29.388 1.779 -4.481 1.00 20.54 153 ASN A C 1
ATOM 818 O O . ASN A 1 112 ? 28.553 2.665 -4.405 1.00 21.70 153 ASN A O 1
ATOM 823 N N . VAL A 1 113 ? 30.325 1.499 -3.588 1.00 22.89 154 VAL A N 1
ATOM 824 C CA . VAL A 1 113 ? 30.412 1.951 -2.201 1.00 24.96 154 VAL A CA 1
ATOM 825 C C . VAL A 1 113 ? 29.102 1.736 -1.513 1.00 26.50 154 VAL A C 1
ATOM 826 O O . VAL A 1 113 ? 28.687 0.557 -1.504 1.00 29.41 154 VAL A O 1
#

Foldseek 3Di:
DPFFKEWEAEFPDQPDQTDIDTDDCVPDVDPVSVQVVCQVVQADCPTLPVGFDFKAFLQLPDTDDGPVVDGRQGYIYTYHPDGGDRDPNNPPPDSCVRPVD

Sequence (101 aa):
KKAKKVRFYRNGDRYFKGIVYAISPDRFRSFEALLADLTRTLSDNVNLPQGVRTIYTIDGLKKISSLDQLVEGESYVCGSIEPFKKLEYTKNVNPNWSVNV

Secondary structure (DSSP, 8-state):
--SEEEEEEETT-SS---EEEEE-TTT-SSHHHHHHHHHHHH--SSSSTT---EEEETTSS-B--SGGG--TT-EEEEESSSPP----TTTT--GGGGT--

Nearest PDB structures (foldseek):
  1mg4-assembly1_A  TM=1.010E+00  e=4.845E-22  Homo sapiens
  1mfw-assembly1_A  TM=1.005E+00  e=3.467E-20  Homo sapi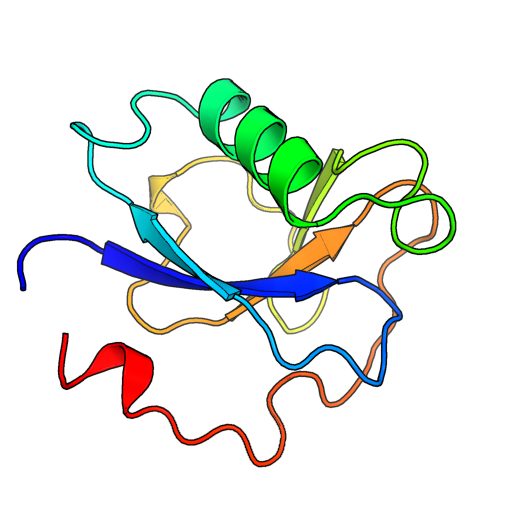ens
  1uf0-assembly1_A  TM=9.261E-01  e=1.121E-16  Homo sapiens
  1mjd-assembly1_A  TM=9.322E-01  e=6.171E-15  Homo sapiens
  5ikc-assembly1_M  TM=9.595E-01  e=8.001E-14  Homo sapiens

Radius of gyration: 12.71 Å; Cα contacts (8 Å, |Δi|>4): 162; chains: 1; bounding box: 32×26×29 Å

InterPro domains:
  IPR000719 Protein kinase domain [PF00069] (390-647)
  IPR000719 Protein kinase domain [PS50011] (390-647)
  IPR000719 Protein kinase domain [SM00220] (390-647)
  IPR003533 Doublecortin domain [PF03607] (76-137)
  IPR003533 Doublecortin domain [PF03607] (204-263)
  IPR003533 Doublecortin domain [PS50309] (57-143)
  IPR003533 Doublecortin domain [PS50309] (186-269)
  IPR003533 Doublecortin domain [SM00537] (52-143)
  IPR003533 Doublecortin domain [SM00537] (181-269)
  IPR008271 Serine/threonine-protein kinase, active site [PS00108] (507-519)
  IPR011009 Protein kinase-like domain superfamily [SSF56112] (381-656)
  IPR017441 Protein kinase, ATP binding site [PS00107] (396-423)
  IPR036572 Doublecortin domain superfamily [G3DSA:3.10.20.230] (48-162)
  IPR036572 Doublecortin domain superfamily [G3DSA:3.10.20.230] (176-266)
  IPR036572 Doublecortin domain superfamily [SSF89837] (51-157)
  IPR036572 Doublecortin domain superfamily [SSF89837] (174-276)

GO terms:
  GO:0004672 protein kinase activity (F, TAS)
  GO:0005886 plasma membrane (C, TAS)
  GO:0006468 protein phosphorylation (P, TAS)
  GO:0007399 nervous system development (P, TAS)
  GO:0007417 central nervous system development (P, TAS)
  GO:0005515 protein binding (F, IPI)
  GO:0009615 response to virus (P, IEP)